Protein AF-A0A2M9R7J4-F1 (afdb_monomer_lite)

Radius of gyration: 15.93 Å; chains: 1; bounding box: 37×34×44 Å

Sequence (152 aa):
MEIYGRNLGGIVVIKKINEDIHRVVFATDFGNKLLDFEISSDSFKVNFFVDGMDNKRFLKALEDDFRMLLQPVYAIDKTFVGKNEIIYGSEQNSGNIYLFENKEDKFLYKMIFARKSKEKITFEFQNKKDTFAEHIGIIHHNMPFTIQLIKI

Secondary structure (DSSP, 8-state):
-EETTEE---EEEEEE-SSS-EEEEEE-TTS-EEEEEEE-SS-EEEEEE-TT---HHHHHHHHHHHHHHT-S-----EEEE-SSEEEEEEEETTEEEEEEEETTT--EEEEEEEETTEEEEEEEEE-SSSSS-SEEEEEETTSSEEEEEE--

Organism: NCBI:txid2008672

pLDDT: mean 88.62, std 8.87, range [58.22, 97.88]

Foldseek 3Di:
DAAPNDDQDFDWDWADPDPFKIWIWTDHPVRHTAWIWIAGLPDIGTPDHDPPPDDPVVSVVVRVVVSVVVVPDADFPDWDDDDQWIWTWGQDPQAIKIFIAGPPPRDGAKIFGDDPNHTAWIWGFDDDDDPHGQWIWIDGPPHRDIDIHGDD

Structure (mmCIF, N/CA/C/O backbone):
data_AF-A0A2M9R7J4-F1
#
_entry.id   AF-A0A2M9R7J4-F1
#
loop_
_atom_site.group_PDB
_atom_site.id
_atom_site.type_symbol
_atom_site.label_atom_id
_atom_site.label_alt_id
_atom_site.label_comp_id
_atom_site.label_asym_id
_atom_site.label_entity_id
_atom_site.label_seq_id
_atom_site.pdbx_PDB_ins_code
_atom_site.Cartn_x
_atom_site.Cartn_y
_atom_site.Cartn_z
_atom_site.occupancy
_atom_site.B_iso_or_equiv
_atom_site.auth_seq_id
_atom_site.auth_comp_id
_atom_site.auth_asym_id
_atom_site.auth_atom_id
_atom_site.pdbx_PDB_model_num
ATOM 1 N N . MET A 1 1 ? -1.422 3.607 -13.933 1.00 70.88 1 MET A N 1
ATOM 2 C CA . MET A 1 1 ? -0.395 4.332 -13.152 1.00 70.88 1 MET A CA 1
ATOM 3 C C . MET A 1 1 ? -0.008 5.579 -13.924 1.00 70.88 1 MET A C 1
ATOM 5 O O . MET A 1 1 ? 0.221 5.468 -15.120 1.00 70.88 1 MET A O 1
ATOM 9 N N . GLU A 1 2 ? 0.050 6.741 -13.285 1.00 68.62 2 GLU A N 1
ATOM 10 C CA . GLU A 1 2 ? 0.484 7.981 -13.940 1.00 68.62 2 GLU A CA 1
ATOM 11 C C . GLU A 1 2 ? 1.810 8.438 -13.331 1.00 68.62 2 GLU A C 1
ATOM 13 O O . GLU A 1 2 ? 1.893 8.646 -12.121 1.00 68.62 2 GLU A O 1
ATOM 18 N N . ILE A 1 3 ? 2.853 8.571 -14.155 1.00 65.25 3 ILE A N 1
ATOM 19 C CA . ILE A 1 3 ? 4.194 8.994 -13.730 1.00 65.25 3 ILE A CA 1
ATOM 20 C C . ILE A 1 3 ? 4.642 10.172 -14.596 1.00 65.25 3 ILE A C 1
ATOM 22 O O . ILE A 1 3 ? 4.770 10.025 -15.812 1.00 65.25 3 ILE A O 1
ATOM 26 N N . TYR A 1 4 ? 4.908 11.334 -13.989 1.00 67.12 4 TYR A N 1
ATOM 27 C CA . TYR A 1 4 ? 5.391 12.531 -14.700 1.00 67.12 4 TYR A CA 1
ATOM 28 C C . TYR A 1 4 ? 4.536 12.898 -15.935 1.00 67.12 4 TYR A C 1
ATOM 30 O O . TYR A 1 4 ? 5.071 13.257 -16.984 1.00 67.12 4 TYR A O 1
ATOM 38 N N . GLY A 1 5 ? 3.207 12.765 -15.828 1.00 63.66 5 GLY A N 1
ATOM 39 C CA . GLY A 1 5 ? 2.257 13.048 -16.912 1.00 63.66 5 GLY A CA 1
ATOM 40 C C . GLY A 1 5 ? 2.166 11.967 -17.997 1.00 63.66 5 GLY A C 1
ATOM 41 O O . GLY A 1 5 ? 1.533 12.183 -19.029 1.00 63.66 5 GLY A O 1
ATOM 42 N N . ARG A 1 6 ? 2.804 10.803 -17.802 1.00 68.75 6 ARG A N 1
ATOM 43 C CA . ARG A 1 6 ? 2.668 9.631 -18.677 1.00 68.75 6 ARG A CA 1
ATOM 44 C C . ARG A 1 6 ? 1.783 8.587 -18.013 1.00 68.75 6 ARG A C 1
ATOM 46 O O . ARG A 1 6 ? 2.100 8.104 -16.927 1.00 68.75 6 ARG A O 1
ATOM 53 N N . ASN A 1 7 ? 0.720 8.193 -18.706 1.00 71.62 7 ASN A N 1
ATOM 54 C CA . ASN A 1 7 ? -0.116 7.075 -18.294 1.00 71.62 7 ASN A CA 1
ATOM 55 C C . ASN A 1 7 ? 0.511 5.752 -18.736 1.00 71.62 7 ASN A C 1
ATOM 57 O O . ASN A 1 7 ? 0.636 5.470 -19.926 1.00 71.62 7 ASN A O 1
ATOM 61 N N . LEU A 1 8 ? 0.888 4.940 -17.757 1.00 71.75 8 LEU A N 1
ATOM 62 C CA . LEU A 1 8 ? 1.277 3.549 -17.919 1.00 71.75 8 LEU A CA 1
ATOM 63 C C . LEU A 1 8 ? 0.112 2.678 -17.445 1.00 71.75 8 LEU A C 1
ATOM 65 O O . LEU A 1 8 ? -0.156 2.556 -16.243 1.00 71.75 8 LEU A O 1
ATOM 69 N N . GLY A 1 9 ? -0.624 2.136 -18.412 1.00 75.88 9 GLY A N 1
ATOM 70 C CA . GLY A 1 9 ? -1.618 1.087 -18.197 1.00 75.88 9 GLY A CA 1
ATOM 71 C C . GLY A 1 9 ? -0.954 -0.288 -18.179 1.00 75.88 9 GLY A C 1
ATOM 72 O O . GLY A 1 9 ? 0.104 -0.477 -18.786 1.00 75.88 9 GLY A O 1
ATOM 73 N N . GLY A 1 10 ? -1.544 -1.224 -17.446 1.00 85.06 10 GLY A N 1
ATOM 74 C CA . GLY A 1 10 ? -1.004 -2.564 -17.314 1.00 85.06 10 GLY A CA 1
ATOM 75 C C . GLY A 1 10 ? -1.648 -3.356 -16.187 1.00 85.06 10 GLY A C 1
ATOM 76 O O . GLY A 1 10 ? -2.555 -2.888 -15.496 1.00 85.06 10 GLY A O 1
ATOM 77 N N . ILE A 1 11 ? -1.102 -4.545 -15.972 1.00 87.62 11 ILE A N 1
ATOM 78 C CA . ILE A 1 11 ? -1.518 -5.487 -14.942 1.00 87.62 11 ILE A CA 1
ATOM 79 C C . ILE A 1 11 ? -0.507 -5.443 -13.797 1.00 87.62 11 ILE A C 1
ATOM 81 O O . ILE A 1 11 ? 0.708 -5.428 -14.018 1.00 87.62 11 ILE A O 1
ATOM 85 N N . VAL A 1 12 ? -1.016 -5.462 -12.566 1.00 89.94 12 VAL A N 1
ATOM 86 C CA . VAL A 1 12 ? -0.215 -5.643 -11.352 1.00 89.94 12 VAL A CA 1
ATOM 87 C C . VAL A 1 12 ? -0.556 -6.988 -10.737 1.00 89.94 12 VAL A C 1
ATOM 89 O O . VAL A 1 12 ? -1.719 -7.280 -10.476 1.00 89.94 12 VAL A O 1
ATOM 92 N N . VAL A 1 13 ? 0.464 -7.800 -10.484 1.00 90.19 13 VAL A N 1
ATOM 93 C CA . VAL A 1 13 ? 0.330 -9.087 -9.804 1.00 90.19 13 VAL A CA 1
ATOM 94 C C . VAL A 1 13 ? 1.090 -9.019 -8.493 1.00 90.19 13 VAL A C 1
ATOM 96 O O . VAL A 1 13 ? 2.303 -8.820 -8.487 1.00 90.19 13 VAL A O 1
ATOM 99 N N . ILE A 1 14 ? 0.379 -9.210 -7.384 1.00 90.81 14 ILE A N 1
ATOM 100 C CA . ILE A 1 14 ? 0.960 -9.293 -6.043 1.00 90.81 14 ILE A CA 1
ATOM 101 C C . ILE A 1 14 ? 0.836 -10.740 -5.578 1.00 90.81 14 ILE A C 1
ATOM 103 O O . ILE A 1 14 ? -0.265 -11.281 -5.486 1.00 90.81 14 ILE A O 1
ATOM 107 N N . LYS A 1 15 ? 1.969 -11.381 -5.295 1.00 92.19 15 LYS A N 1
ATOM 108 C CA . LYS A 1 15 ? 2.033 -12.762 -4.816 1.00 92.19 15 LYS A CA 1
ATOM 109 C C . LYS A 1 15 ? 2.724 -12.814 -3.460 1.00 92.19 15 LYS A C 1
ATOM 111 O O . LYS A 1 15 ? 3.880 -12.418 -3.347 1.00 92.19 15 LYS A O 1
ATOM 116 N N . LYS A 1 16 ? 2.054 -13.381 -2.457 1.00 92.06 16 LYS A N 1
ATOM 117 C CA . LYS A 1 16 ? 2.679 -13.756 -1.184 1.00 92.06 16 LYS A CA 1
ATOM 118 C C . LYS A 1 16 ? 3.616 -14.949 -1.419 1.00 92.06 16 LYS A C 1
ATOM 120 O O . LYS A 1 16 ? 3.162 -16.008 -1.853 1.00 92.06 16 LYS A O 1
ATOM 125 N N . ILE A 1 17 ? 4.921 -14.756 -1.223 1.00 93.81 17 ILE A N 1
ATOM 126 C CA . ILE A 1 17 ? 5.945 -15.804 -1.385 1.00 93.81 17 ILE A CA 1
ATOM 127 C C . ILE A 1 17 ? 6.055 -16.621 -0.099 1.00 93.81 17 ILE A C 1
ATOM 129 O O . ILE A 1 17 ? 6.091 -17.848 -0.151 1.00 93.81 17 ILE A O 1
ATOM 133 N N . ASN A 1 18 ? 6.068 -15.937 1.044 1.00 90.31 18 ASN A N 1
ATOM 134 C CA . ASN A 1 18 ? 5.969 -16.512 2.384 1.00 90.31 18 ASN A CA 1
ATOM 135 C C . ASN A 1 18 ? 5.292 -15.492 3.322 1.00 90.31 18 ASN A C 1
ATOM 137 O O . ASN A 1 18 ? 4.654 -14.560 2.841 1.00 90.31 18 ASN A O 1
ATOM 141 N N . GLU A 1 19 ? 5.364 -15.676 4.641 1.00 85.19 19 GLU A N 1
ATOM 142 C CA . GLU A 1 19 ? 4.692 -14.788 5.601 1.00 85.19 19 GLU A CA 1
ATOM 143 C C . GLU A 1 19 ? 5.129 -13.323 5.510 1.00 85.19 19 GLU A C 1
ATOM 145 O O . GLU A 1 19 ? 4.264 -12.450 5.583 1.00 85.19 19 GLU A O 1
ATOM 150 N N . ASP A 1 20 ? 6.409 -13.077 5.227 1.00 87.44 20 ASP A N 1
ATOM 151 C CA . ASP A 1 20 ? 7.018 -11.745 5.279 1.00 87.44 20 ASP A CA 1
ATOM 152 C C . ASP A 1 20 ? 7.354 -11.169 3.899 1.00 87.44 20 ASP A C 1
ATOM 154 O O . ASP A 1 20 ? 7.504 -9.957 3.755 1.00 87.44 20 ASP A O 1
ATOM 158 N N . ILE A 1 21 ? 7.477 -12.016 2.874 1.00 93.19 21 ILE A N 1
ATOM 159 C CA . ILE A 1 21 ? 7.933 -11.632 1.537 1.00 93.19 21 ILE A CA 1
ATOM 160 C C . ILE A 1 21 ? 6.777 -11.675 0.545 1.00 93.19 21 ILE A C 1
ATOM 162 O O . ILE A 1 21 ? 6.152 -12.715 0.307 1.00 93.19 21 ILE A O 1
ATOM 166 N N . HIS A 1 22 ? 6.576 -10.549 -0.128 1.00 95.00 22 HIS A N 1
ATOM 167 C CA . HIS A 1 22 ? 5.674 -10.408 -1.259 1.00 95.00 22 HIS A CA 1
ATOM 168 C C . HIS A 1 22 ? 6.472 -10.106 -2.523 1.00 95.00 22 HIS A C 1
ATOM 170 O O . HIS A 1 22 ? 7.446 -9.359 -2.489 1.00 95.00 22 HIS A O 1
ATOM 176 N N . ARG A 1 23 ? 6.044 -10.658 -3.657 1.00 96.06 23 ARG A N 1
ATOM 177 C CA . ARG A 1 23 ? 6.551 -10.302 -4.981 1.00 96.06 23 ARG A CA 1
ATOM 178 C C . ARG A 1 23 ? 5.494 -9.508 -5.726 1.00 96.06 23 ARG A C 1
ATOM 180 O O . ARG A 1 23 ? 4.360 -9.969 -5.854 1.00 96.06 23 ARG A O 1
ATOM 187 N N . VAL A 1 24 ? 5.883 -8.349 -6.235 1.00 94.44 24 VAL A N 1
ATOM 188 C CA . VAL A 1 24 ? 5.031 -7.456 -7.015 1.00 94.44 24 VAL A CA 1
ATOM 189 C C . VAL A 1 24 ? 5.592 -7.369 -8.425 1.00 94.44 24 VAL A C 1
ATOM 191 O O . VAL A 1 24 ? 6.769 -7.066 -8.622 1.00 94.44 24 VAL A O 1
ATOM 194 N N . VAL A 1 25 ? 4.743 -7.647 -9.409 1.00 93.44 25 VAL A N 1
ATOM 195 C CA . VAL A 1 25 ? 5.091 -7.581 -10.828 1.00 93.44 25 VAL A CA 1
ATOM 196 C C . VAL A 1 25 ? 4.135 -6.632 -11.530 1.00 93.44 25 VAL A C 1
ATOM 198 O O . VAL A 1 25 ? 2.929 -6.857 -11.531 1.00 93.44 25 VAL A O 1
ATOM 201 N N . PHE A 1 26 ? 4.689 -5.601 -12.158 1.00 90.38 26 PHE A N 1
ATOM 202 C CA . PHE A 1 26 ? 3.993 -4.740 -13.104 1.00 90.38 26 PHE A CA 1
ATOM 203 C C . PHE A 1 26 ? 4.316 -5.216 -14.517 1.00 90.38 26 PHE A C 1
ATOM 205 O O . PHE A 1 26 ? 5.489 -5.328 -14.889 1.00 90.38 26 PHE A O 1
ATOM 212 N N . ALA A 1 27 ? 3.286 -5.465 -15.313 1.00 90.38 27 ALA A N 1
ATOM 213 C CA . ALA A 1 27 ? 3.408 -5.849 -16.710 1.00 90.38 27 ALA A CA 1
ATOM 214 C C . ALA A 1 27 ? 2.482 -5.000 -17.582 1.00 90.38 27 ALA A C 1
ATOM 216 O O . ALA A 1 27 ? 1.467 -4.496 -17.111 1.00 90.38 27 ALA A O 1
ATOM 217 N N . THR A 1 28 ? 2.820 -4.841 -18.859 1.00 88.81 28 THR A N 1
ATOM 218 C CA . THR A 1 28 ? 1.878 -4.293 -19.842 1.00 88.81 28 THR A CA 1
ATOM 219 C C . THR A 1 28 ? 0.728 -5.273 -20.078 1.00 88.81 28 THR A C 1
ATOM 221 O O . THR A 1 28 ? 0.846 -6.462 -19.778 1.00 88.81 28 THR A O 1
ATOM 224 N N . ASP A 1 29 ? -0.349 -4.809 -20.711 1.00 85.25 29 ASP A N 1
ATOM 225 C CA . ASP A 1 29 ? -1.480 -5.669 -21.103 1.00 85.25 29 ASP A CA 1
ATOM 226 C C . ASP A 1 29 ? -1.070 -6.798 -22.072 1.00 85.25 29 ASP A C 1
ATOM 228 O O . ASP A 1 29 ? -1.752 -7.812 -22.190 1.00 85.25 29 ASP A O 1
ATOM 232 N N . PHE A 1 30 ? 0.087 -6.658 -22.731 1.00 85.12 30 PHE A N 1
ATOM 233 C CA . PHE A 1 30 ? 0.680 -7.669 -23.612 1.00 85.12 30 PHE A CA 1
ATOM 234 C C . PHE A 1 30 ? 1.621 -8.648 -22.885 1.00 85.12 30 PHE A C 1
ATOM 236 O O . PHE A 1 30 ? 2.273 -9.467 -23.529 1.00 85.12 30 PHE A O 1
ATOM 243 N N 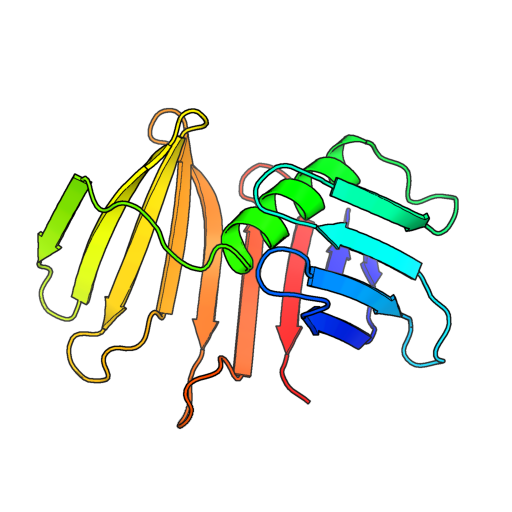. GLY A 1 31 ? 1.727 -8.566 -21.556 1.00 82.25 31 GLY A N 1
ATOM 244 C CA . GLY A 1 31 ? 2.505 -9.496 -20.732 1.00 82.25 31 GLY A CA 1
ATOM 245 C C . GLY A 1 31 ? 3.999 -9.182 -20.616 1.00 82.25 31 GLY A C 1
ATOM 246 O O . GLY A 1 31 ? 4.728 -9.924 -19.954 1.00 82.25 31 GLY A O 1
ATOM 247 N N . ASN A 1 32 ? 4.478 -8.079 -21.199 1.00 88.19 32 ASN A N 1
ATOM 248 C CA . ASN A 1 32 ? 5.866 -7.653 -21.018 1.00 88.19 32 ASN A CA 1
ATOM 249 C C . ASN A 1 32 ? 6.052 -7.082 -19.612 1.00 88.19 32 ASN A C 1
ATOM 251 O O . ASN A 1 32 ? 5.350 -6.149 -19.222 1.00 88.19 32 ASN A O 1
ATOM 255 N N . LYS A 1 33 ? 7.024 -7.607 -18.858 1.00 89.75 33 LYS A N 1
ATOM 256 C CA . LYS A 1 33 ? 7.360 -7.070 -17.535 1.00 89.75 33 LYS A CA 1
ATOM 257 C C . LYS A 1 33 ? 7.928 -5.657 -17.671 1.00 89.75 33 LYS A C 1
ATOM 259 O O . LYS A 1 33 ? 8.803 -5.417 -18.496 1.00 89.75 33 LYS A O 1
ATOM 264 N N . LEU A 1 34 ? 7.446 -4.750 -16.829 1.00 88.38 34 LEU A N 1
ATOM 265 C CA . LEU A 1 34 ? 7.962 -3.389 -16.674 1.00 88.38 34 LEU A CA 1
ATOM 266 C C . LEU A 1 34 ? 8.786 -3.270 -15.391 1.00 88.38 34 LEU A C 1
ATOM 268 O O . LEU A 1 34 ? 9.853 -2.660 -15.384 1.00 88.38 34 LEU A O 1
ATOM 272 N N . LEU A 1 35 ? 8.303 -3.889 -14.314 1.00 90.00 35 LEU A N 1
ATOM 273 C CA . LEU A 1 35 ? 8.943 -3.887 -13.006 1.00 90.00 35 LEU A CA 1
ATOM 274 C C . LEU A 1 35 ? 8.604 -5.183 -12.264 1.00 90.00 35 LEU A C 1
ATOM 276 O O . LEU A 1 35 ? 7.490 -5.691 -12.351 1.00 90.00 35 LEU A O 1
ATOM 280 N N . ASP A 1 36 ? 9.572 -5.711 -11.531 1.00 93.75 36 ASP A N 1
ATOM 281 C CA . ASP A 1 36 ? 9.470 -6.937 -10.746 1.00 93.75 36 ASP A CA 1
ATOM 282 C C . ASP A 1 36 ? 10.320 -6.746 -9.493 1.00 93.75 36 ASP A C 1
ATOM 284 O O . ASP A 1 36 ? 11.535 -6.553 -9.600 1.00 93.75 36 ASP A O 1
ATOM 288 N N . PHE A 1 37 ? 9.704 -6.772 -8.316 1.00 95.00 37 PHE A N 1
ATOM 289 C CA . PHE A 1 37 ? 10.426 -6.666 -7.055 1.00 95.00 37 PHE A CA 1
ATOM 290 C C . PHE A 1 37 ? 9.852 -7.581 -5.981 1.00 95.00 37 PHE A C 1
ATOM 292 O O . PHE A 1 37 ? 8.679 -7.950 -5.996 1.00 95.00 37 PHE A O 1
ATOM 299 N N . GLU A 1 38 ? 10.708 -7.923 -5.032 1.00 96.69 38 GLU A N 1
ATOM 300 C CA . GLU A 1 38 ? 10.367 -8.569 -3.774 1.00 96.69 38 GLU A CA 1
ATOM 301 C C . GLU A 1 38 ? 10.470 -7.545 -2.645 1.00 96.69 38 GLU A C 1
ATOM 303 O O . GLU A 1 38 ? 11.394 -6.727 -2.619 1.00 96.69 38 GLU A O 1
ATOM 308 N N . ILE A 1 39 ? 9.510 -7.580 -1.727 1.00 95.31 39 ILE A N 1
ATOM 309 C CA . ILE A 1 39 ? 9.432 -6.662 -0.597 1.00 95.31 39 ILE A CA 1
ATOM 310 C C . ILE A 1 39 ? 9.035 -7.398 0.679 1.00 95.31 39 ILE A C 1
ATOM 312 O O . ILE A 1 39 ? 8.149 -8.256 0.667 1.00 95.31 39 ILE A O 1
ATOM 316 N N . SER A 1 40 ? 9.697 -7.030 1.771 1.00 92.00 40 SER A N 1
ATOM 317 C CA . SER A 1 40 ? 9.348 -7.402 3.140 1.00 92.00 40 SER A CA 1
ATOM 318 C C . SER A 1 40 ? 9.308 -6.162 4.037 1.00 92.00 40 SER A C 1
ATOM 320 O O . SER A 1 40 ? 9.480 -5.021 3.585 1.00 92.00 40 SER A O 1
ATOM 322 N N . SER A 1 41 ? 9.095 -6.385 5.332 1.00 85.06 41 SER A N 1
ATOM 323 C CA . SER A 1 41 ? 9.184 -5.348 6.365 1.00 85.06 41 SER A CA 1
ATOM 324 C C . SER A 1 41 ? 10.538 -4.622 6.366 1.00 85.06 41 SER A C 1
ATOM 326 O O . SER A 1 41 ? 10.587 -3.426 6.648 1.00 85.06 41 SER A O 1
ATOM 328 N N . ASP A 1 42 ? 11.619 -5.308 5.996 1.00 87.44 42 ASP A N 1
ATOM 329 C CA . ASP A 1 42 ? 13.004 -4.841 6.114 1.00 87.44 42 ASP A CA 1
ATOM 330 C C . ASP A 1 42 ? 13.813 -4.870 4.805 1.00 87.44 42 ASP A C 1
ATOM 332 O O . ASP A 1 42 ? 14.870 -4.242 4.727 1.00 87.44 42 ASP A O 1
ATOM 336 N N . SER A 1 43 ? 13.327 -5.541 3.758 1.00 93.12 43 SER A N 1
ATOM 337 C CA . SER A 1 43 ? 14.057 -5.712 2.501 1.00 93.12 43 SER A CA 1
ATOM 338 C C . SER A 1 43 ? 13.260 -5.244 1.286 1.00 93.12 43 SER A C 1
ATOM 340 O O . SER A 1 43 ? 12.027 -5.248 1.268 1.00 93.12 43 SER A O 1
ATOM 342 N N . PHE A 1 44 ? 13.989 -4.802 0.263 1.00 94.69 44 PHE A N 1
ATOM 343 C CA . PHE A 1 44 ? 13.450 -4.443 -1.041 1.00 94.69 44 PHE A CA 1
ATOM 344 C C . PHE A 1 44 ? 14.456 -4.835 -2.115 1.00 94.69 44 PHE A C 1
ATOM 346 O O . PHE A 1 44 ? 15.571 -4.309 -2.164 1.00 94.69 44 PHE A O 1
ATOM 353 N N . LYS A 1 45 ? 14.075 -5.789 -2.961 1.00 95.00 45 LYS A N 1
ATOM 354 C CA . LYS A 1 45 ? 14.936 -6.360 -3.993 1.00 95.00 45 LYS A CA 1
ATOM 355 C C . LYS A 1 45 ? 14.263 -6.221 -5.346 1.00 95.00 45 LYS A C 1
ATOM 357 O O . LYS A 1 45 ? 13.241 -6.844 -5.607 1.00 95.00 45 LYS A O 1
ATOM 362 N N . VAL A 1 46 ? 14.877 -5.451 -6.235 1.00 94.19 46 VAL A N 1
ATOM 363 C CA . VAL A 1 46 ? 14.425 -5.319 -7.622 1.00 94.19 46 VAL A CA 1
ATOM 364 C C . VAL A 1 46 ? 14.992 -6.481 -8.440 1.00 94.19 46 VAL A C 1
ATOM 366 O O . VAL A 1 46 ? 16.204 -6.616 -8.583 1.00 94.19 46 VAL A O 1
ATOM 369 N N . ASN A 1 47 ? 14.111 -7.334 -8.960 1.00 94.38 47 ASN A N 1
ATOM 370 C CA . ASN A 1 47 ? 14.455 -8.472 -9.816 1.00 94.38 47 ASN A CA 1
ATOM 371 C C . ASN A 1 47 ? 14.547 -8.071 -11.294 1.00 94.38 47 ASN A C 1
ATOM 373 O O . ASN A 1 47 ? 15.326 -8.649 -12.050 1.00 94.38 47 ASN A O 1
ATOM 377 N N . PHE A 1 48 ? 13.713 -7.125 -11.726 1.00 91.94 48 PHE A N 1
ATOM 378 C CA . PHE A 1 48 ? 13.714 -6.595 -13.085 1.00 91.94 48 PHE A CA 1
ATOM 379 C C . PHE A 1 48 ? 13.151 -5.183 -13.086 1.00 91.94 48 PHE A C 1
ATOM 381 O O . PHE A 1 48 ? 12.173 -4.902 -12.394 1.00 91.94 48 PHE A O 1
ATOM 388 N N . PHE A 1 49 ? 13.726 -4.323 -13.916 1.00 88.50 49 PHE A N 1
ATOM 389 C CA . PHE A 1 49 ? 13.206 -2.994 -14.149 1.00 88.50 49 PHE A CA 1
ATOM 390 C C . PHE A 1 49 ? 13.553 -2.538 -15.560 1.00 88.50 49 PHE A C 1
ATOM 392 O O . PHE A 1 49 ? 14.698 -2.672 -15.984 1.00 88.50 49 PHE A O 1
ATOM 399 N N . VAL A 1 50 ? 12.555 -2.064 -16.303 1.00 84.12 50 VAL A N 1
ATOM 400 C CA . VAL A 1 50 ? 12.755 -1.626 -17.685 1.00 84.12 50 VAL A CA 1
ATOM 401 C C . VAL A 1 50 ? 13.597 -0.347 -17.730 1.00 84.12 50 VAL A C 1
ATOM 403 O O . VAL A 1 50 ? 13.328 0.626 -17.018 1.00 84.12 50 VAL A O 1
ATOM 406 N N . ASP A 1 51 ? 14.618 -0.349 -18.587 1.00 67.56 51 ASP A N 1
ATOM 407 C CA . ASP A 1 51 ? 15.505 0.797 -18.779 1.00 67.56 51 ASP A CA 1
ATOM 408 C C . ASP A 1 51 ? 14.724 2.054 -19.197 1.00 67.56 51 ASP A C 1
ATOM 410 O O . ASP A 1 51 ? 13.765 2.006 -19.970 1.00 67.56 51 ASP A O 1
ATOM 414 N N . GLY A 1 52 ? 15.145 3.210 -18.675 1.00 65.44 52 GLY A N 1
ATOM 415 C CA . GLY A 1 52 ? 14.521 4.511 -18.955 1.00 65.44 52 GLY A CA 1
ATOM 416 C C . GLY A 1 52 ? 13.477 4.977 -17.934 1.00 65.44 52 GLY A C 1
ATOM 417 O O . GLY A 1 52 ? 12.994 6.104 -18.046 1.00 65.44 52 GLY A O 1
ATOM 418 N N . MET A 1 53 ? 13.170 4.166 -16.914 1.00 62.88 53 MET A N 1
ATOM 419 C CA . MET A 1 53 ? 12.379 4.578 -15.742 1.00 62.88 53 MET A CA 1
ATOM 420 C C . MET A 1 53 ? 13.223 4.757 -14.464 1.00 62.88 53 MET A C 1
ATOM 422 O O . MET A 1 53 ? 12.659 5.043 -13.407 1.00 62.88 53 MET A O 1
ATOM 426 N N . ASP A 1 54 ? 14.558 4.602 -14.533 1.00 58.22 54 ASP A N 1
ATOM 427 C CA . ASP A 1 54 ? 15.447 4.507 -13.354 1.00 58.22 54 ASP A CA 1
ATOM 428 C C . ASP A 1 54 ? 15.690 5.847 -12.687 1.00 58.22 54 ASP A C 1
ATOM 430 O O . ASP A 1 54 ? 16.720 6.509 -12.810 1.00 58.22 54 ASP A O 1
ATOM 434 N N . ASN A 1 55 ? 14.669 6.251 -11.947 1.00 74.44 55 ASN A N 1
ATOM 435 C CA . ASN A 1 55 ? 14.785 7.247 -10.924 1.00 74.44 55 ASN A CA 1
ATOM 436 C C . ASN A 1 55 ? 14.791 6.521 -9.581 1.00 74.44 55 ASN A C 1
ATOM 438 O O . ASN A 1 55 ? 13.762 6.019 -9.135 1.00 74.44 55 ASN A O 1
ATOM 442 N N . LYS A 1 56 ? 15.929 6.536 -8.883 1.00 84.25 56 LYS A N 1
ATOM 443 C CA . LYS A 1 56 ? 16.045 6.053 -7.495 1.00 84.25 56 LYS A CA 1
ATOM 444 C C . LYS A 1 56 ? 14.906 6.553 -6.594 1.00 84.25 56 LYS A C 1
ATOM 446 O O . LYS A 1 56 ? 14.495 5.849 -5.680 1.00 84.25 56 LYS A O 1
ATOM 451 N N . ARG A 1 57 ? 14.371 7.755 -6.857 1.00 83.94 57 ARG A N 1
ATOM 452 C CA . ARG A 1 57 ? 13.217 8.312 -6.128 1.00 83.94 57 ARG A CA 1
ATOM 453 C C . ARG A 1 57 ? 11.918 7.558 -6.401 1.00 83.94 57 ARG A C 1
ATOM 455 O O . ARG A 1 57 ? 11.120 7.415 -5.489 1.00 83.94 57 ARG A O 1
ATOM 462 N N . PHE A 1 58 ? 11.714 7.091 -7.628 1.00 84.06 58 PHE A N 1
ATOM 463 C CA . PHE A 1 58 ? 10.547 6.307 -8.020 1.00 84.06 58 PHE A CA 1
ATOM 464 C C . PHE A 1 58 ? 10.576 4.912 -7.396 1.00 84.06 58 PHE A C 1
ATOM 466 O O . PHE A 1 58 ? 9.606 4.512 -6.763 1.00 84.06 58 PHE A O 1
ATOM 473 N N . LEU A 1 59 ? 11.713 4.213 -7.488 1.00 88.94 59 LEU A N 1
ATOM 474 C CA . LEU A 1 59 ? 11.881 2.923 -6.811 1.00 88.94 59 LEU A CA 1
ATOM 475 C C . LEU A 1 59 ? 11.702 3.063 -5.297 1.00 88.94 59 LEU A C 1
ATOM 477 O O . LEU A 1 59 ? 11.054 2.223 -4.685 1.00 88.94 59 LEU A O 1
ATOM 481 N N . LYS A 1 60 ? 12.199 4.159 -4.708 1.00 90.06 60 LYS A N 1
ATOM 482 C CA . LYS A 1 60 ? 11.984 4.446 -3.288 1.00 90.06 60 LYS A CA 1
ATOM 483 C C . LYS A 1 60 ? 10.517 4.733 -2.949 1.00 90.06 60 LYS A C 1
ATOM 485 O O . LYS A 1 60 ? 10.048 4.282 -1.913 1.00 90.06 60 LYS A O 1
ATOM 490 N N . ALA A 1 61 ? 9.795 5.452 -3.809 1.00 90.00 61 ALA A N 1
ATOM 491 C CA . ALA A 1 61 ? 8.362 5.680 -3.632 1.00 90.00 61 ALA A CA 1
ATOM 492 C C . ALA A 1 61 ? 7.598 4.350 -3.632 1.00 90.00 61 ALA A 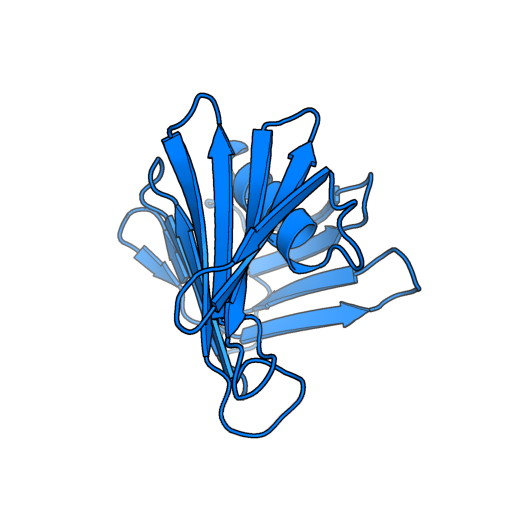C 1
ATOM 494 O O . ALA A 1 61 ? 6.863 4.080 -2.696 1.00 90.00 61 ALA A O 1
ATOM 495 N N . LEU A 1 62 ? 7.871 3.475 -4.605 1.00 91.19 62 LEU A N 1
ATOM 496 C CA . LEU A 1 62 ? 7.260 2.146 -4.668 1.00 91.19 62 LEU A CA 1
ATOM 497 C C . LEU A 1 62 ? 7.606 1.267 -3.469 1.00 91.19 62 LEU A C 1
ATOM 499 O O . LEU A 1 62 ? 6.742 0.563 -2.956 1.00 91.19 62 LEU A O 1
ATOM 503 N N . GLU A 1 63 ? 8.861 1.301 -3.027 1.00 93.50 63 GLU A N 1
ATOM 504 C CA . GLU A 1 63 ? 9.281 0.621 -1.809 1.00 93.50 63 GLU A CA 1
ATOM 505 C C . GLU A 1 63 ? 8.455 1.101 -0.606 1.00 93.50 63 GLU A C 1
ATOM 507 O O . GLU A 1 63 ? 7.916 0.282 0.133 1.00 93.50 63 GLU A O 1
ATOM 512 N N . ASP A 1 64 ? 8.338 2.415 -0.407 1.00 92.06 64 ASP A N 1
ATOM 513 C CA . ASP A 1 64 ? 7.594 2.982 0.717 1.00 92.06 64 ASP A CA 1
ATOM 514 C C . ASP A 1 64 ? 6.091 2.658 0.604 1.00 92.06 64 ASP A C 1
ATOM 516 O O . ASP A 1 64 ? 5.494 2.179 1.572 1.00 92.06 64 ASP A O 1
ATOM 520 N N . ASP A 1 65 ? 5.502 2.830 -0.582 1.00 92.94 65 ASP A N 1
ATOM 521 C CA . ASP A 1 65 ? 4.094 2.555 -0.876 1.00 92.94 65 ASP A CA 1
ATOM 522 C C . ASP A 1 65 ? 3.716 1.111 -0.576 1.00 92.94 65 ASP A C 1
ATOM 524 O O . ASP A 1 65 ? 2.783 0.851 0.184 1.00 92.94 65 ASP A O 1
ATOM 528 N N . PHE A 1 66 ? 4.435 0.160 -1.176 1.00 94.06 66 PHE A N 1
ATOM 529 C CA . PHE A 1 66 ? 4.107 -1.254 -1.052 1.00 94.06 66 PHE A CA 1
ATOM 530 C C . PHE A 1 66 ? 4.512 -1.815 0.303 1.00 94.06 66 PHE A C 1
ATOM 532 O O . PHE A 1 66 ? 3.856 -2.743 0.768 1.00 94.06 66 PHE A O 1
ATOM 539 N N . ARG A 1 67 ? 5.520 -1.246 0.979 1.00 92.62 67 ARG A N 1
ATOM 540 C CA . ARG A 1 67 ? 5.807 -1.630 2.364 1.00 92.62 67 ARG A CA 1
ATOM 541 C C . ARG A 1 67 ? 4.656 -1.238 3.275 1.00 92.62 67 ARG A C 1
ATOM 543 O O . ARG A 1 67 ? 4.243 -2.061 4.077 1.00 92.62 67 ARG A O 1
ATOM 550 N N . MET A 1 68 ? 4.116 -0.027 3.128 1.00 92.69 68 MET A N 1
ATOM 551 C CA . MET A 1 68 ? 2.941 0.391 3.895 1.00 92.69 68 MET A CA 1
ATOM 552 C C . MET A 1 68 ? 1.705 -0.429 3.512 1.00 92.69 68 MET A C 1
ATOM 554 O O . MET A 1 68 ? 1.022 -0.966 4.374 1.00 92.69 68 MET A O 1
ATOM 558 N N . LEU A 1 69 ? 1.437 -0.596 2.219 1.00 92.00 69 LEU A N 1
ATOM 559 C CA . LEU A 1 69 ? 0.246 -1.305 1.756 1.00 92.00 69 LEU A CA 1
ATOM 560 C C . LEU A 1 69 ? 0.222 -2.788 2.163 1.00 92.00 69 LEU A C 1
ATOM 562 O O . LEU A 1 69 ? -0.849 -3.332 2.418 1.00 92.00 69 LEU A O 1
ATOM 566 N N . LEU A 1 70 ? 1.385 -3.444 2.192 1.00 89.94 70 LEU A N 1
ATOM 567 C CA . LEU A 1 70 ? 1.514 -4.876 2.485 1.00 89.94 70 LEU A CA 1
ATOM 568 C C . LEU A 1 70 ? 1.916 -5.159 3.938 1.00 89.94 70 LEU A C 1
ATOM 570 O O . LEU A 1 70 ? 2.126 -6.319 4.296 1.00 89.94 70 LEU A O 1
ATOM 574 N N . GLN A 1 71 ? 2.022 -4.127 4.780 1.00 87.62 71 GLN A N 1
ATOM 575 C CA . GLN A 1 71 ? 2.297 -4.307 6.198 1.00 87.62 71 GLN A CA 1
ATOM 576 C C . GLN A 1 71 ? 1.081 -4.957 6.879 1.00 87.62 71 GLN A C 1
ATOM 578 O O . GLN A 1 71 ? -0.012 -4.392 6.847 1.00 87.62 71 GLN A O 1
ATOM 583 N N . PRO A 1 72 ? 1.242 -6.126 7.528 1.00 81.25 72 PRO A N 1
ATOM 584 C CA . PRO A 1 72 ? 0.102 -6.873 8.053 1.00 81.25 72 PRO A CA 1
ATOM 585 C C . PRO A 1 72 ? -0.517 -6.223 9.293 1.00 81.25 72 PRO A C 1
ATOM 587 O O . PRO A 1 72 ? -1.720 -6.335 9.510 1.00 81.25 72 PRO A O 1
ATOM 590 N N . VAL A 1 73 ? 0.299 -5.571 10.129 1.00 85.94 73 VAL A N 1
ATOM 591 C CA . VAL A 1 73 ? -0.134 -4.990 11.405 1.00 85.94 73 VAL A CA 1
ATOM 592 C C . VAL A 1 73 ? 0.591 -3.674 11.662 1.00 85.94 73 VAL A C 1
ATOM 594 O O . VAL A 1 73 ? 1.808 -3.572 11.489 1.00 85.94 73 VAL A O 1
ATOM 597 N N . TYR A 1 74 ? -0.158 -2.685 12.143 1.00 90.81 74 TYR A N 1
ATOM 598 C CA . TYR A 1 74 ? 0.370 -1.446 12.703 1.00 90.81 74 TYR A CA 1
ATOM 599 C C . TYR A 1 74 ? 0.217 -1.450 14.223 1.00 90.81 74 TYR A C 1
ATOM 601 O O . TYR A 1 74 ? -0.845 -1.790 14.742 1.00 90.81 74 TYR A O 1
ATOM 609 N N . ALA A 1 75 ? 1.269 -1.057 14.941 1.00 92.81 75 ALA A N 1
ATOM 610 C CA . ALA A 1 75 ? 1.175 -0.800 16.374 1.00 92.81 75 ALA A CA 1
ATOM 611 C C . ALA A 1 75 ? 0.347 0.473 16.595 1.00 92.81 75 ALA A C 1
ATOM 613 O O . ALA A 1 75 ? 0.664 1.511 16.017 1.00 92.81 75 ALA A O 1
ATOM 614 N N . ILE A 1 76 ? -0.731 0.388 17.374 1.00 96.00 76 ILE A N 1
ATOM 615 C CA . ILE A 1 76 ? -1.644 1.514 17.584 1.00 96.00 76 ILE A CA 1
ATOM 616 C C . ILE A 1 76 ? -1.271 2.252 18.867 1.00 96.00 76 ILE A C 1
ATOM 618 O O . ILE A 1 76 ? -1.399 1.704 19.959 1.00 96.00 76 ILE A O 1
ATOM 622 N N . ASP A 1 77 ? -0.883 3.515 18.726 1.00 96.00 77 ASP A N 1
ATOM 623 C CA . ASP A 1 77 ? -0.519 4.395 19.841 1.00 96.00 77 ASP A CA 1
ATOM 624 C C . ASP A 1 77 ? -1.691 5.277 20.275 1.00 96.00 77 ASP A C 1
ATOM 626 O O . ASP A 1 77 ? -1.823 5.646 21.444 1.00 96.00 77 ASP A O 1
ATOM 630 N N . LYS A 1 78 ? -2.543 5.664 19.318 1.00 95.50 78 LYS A N 1
ATOM 631 C CA . LYS A 1 78 ? -3.648 6.610 19.527 1.00 95.50 78 LYS A CA 1
ATOM 632 C C . LYS A 1 78 ? -4.897 6.142 18.800 1.00 95.50 78 LYS A C 1
ATOM 634 O O . LYS A 1 78 ? -4.821 5.596 17.707 1.00 95.50 78 LYS A O 1
ATOM 639 N N . THR A 1 79 ? -6.061 6.393 19.388 1.00 97.50 79 THR A N 1
ATOM 640 C CA . THR A 1 79 ? -7.356 6.159 18.740 1.00 97.50 79 THR A CA 1
ATOM 641 C C . THR A 1 79 ? -8.219 7.404 18.874 1.00 97.50 79 THR A C 1
ATOM 643 O O . THR A 1 79 ? -8.345 7.961 19.964 1.00 97.50 79 THR A O 1
ATOM 646 N N . PHE A 1 80 ? -8.827 7.830 17.771 1.00 97.06 80 PHE A N 1
ATOM 647 C CA . PHE A 1 80 ? -9.769 8.942 17.726 1.00 97.06 80 PHE A CA 1
ATOM 648 C C . PHE A 1 80 ? -11.125 8.424 17.262 1.00 97.06 80 PHE A C 1
ATOM 650 O O . PHE A 1 80 ? -11.215 7.666 16.299 1.00 97.06 80 PHE A O 1
ATOM 657 N N . VAL A 1 81 ? -12.191 8.833 17.942 1.00 97.06 81 VAL A N 1
ATOM 658 C CA . VAL A 1 81 ? -13.550 8.386 17.630 1.00 97.06 81 VAL A CA 1
ATOM 659 C C . VAL A 1 81 ? -14.314 9.553 17.017 1.00 97.06 81 VAL A C 1
ATOM 661 O O . VAL A 1 81 ? -14.687 10.495 17.713 1.00 97.06 81 VAL A O 1
ATOM 664 N N . GLY A 1 82 ? -14.533 9.489 15.704 1.00 93.94 82 GLY A N 1
ATOM 665 C CA . GLY A 1 82 ? -15.367 10.435 14.967 1.00 93.94 82 GLY A CA 1
ATOM 666 C C . GLY A 1 82 ? -16.849 10.070 15.049 1.00 93.94 82 GLY A C 1
ATOM 667 O O . GLY A 1 82 ? -17.246 9.164 15.783 1.00 93.94 82 GLY A O 1
ATOM 668 N N . LYS A 1 83 ? -17.698 10.746 14.266 1.00 94.56 83 LYS A N 1
ATOM 669 C CA . LYS A 1 83 ? -19.133 10.415 14.190 1.00 94.56 83 LYS A CA 1
ATOM 670 C C . LYS A 1 83 ? -19.340 9.040 13.543 1.00 94.56 83 LYS A C 1
ATOM 672 O O . LYS A 1 83 ? -19.847 8.132 14.200 1.00 94.56 83 LYS A O 1
ATOM 677 N N . ASN A 1 84 ? -18.844 8.879 12.316 1.00 95.56 84 ASN A N 1
ATOM 678 C CA . ASN A 1 84 ? -19.035 7.681 11.488 1.00 95.56 84 ASN A CA 1
ATOM 679 C C . ASN A 1 84 ? -17.771 6.819 11.362 1.00 95.56 84 ASN A C 1
ATOM 681 O O . ASN A 1 84 ? -17.799 5.786 10.709 1.00 95.56 84 ASN A O 1
ATOM 685 N N . GLU A 1 85 ? -16.667 7.228 11.983 1.00 96.88 85 GLU A N 1
ATOM 686 C CA . GLU A 1 85 ? -15.363 6.603 11.776 1.00 96.88 85 GLU A CA 1
ATOM 687 C C . GLU A 1 85 ? -14.576 6.435 13.073 1.00 96.88 85 GLU A C 1
ATOM 689 O O . GLU A 1 85 ? -14.804 7.149 14.059 1.00 96.88 85 GLU A O 1
ATOM 694 N N . ILE A 1 86 ? -13.640 5.492 13.052 1.00 97.88 86 ILE A N 1
ATOM 695 C CA . ILE A 1 86 ? -12.580 5.344 14.045 1.00 97.88 86 ILE A CA 1
ATOM 696 C C . ILE A 1 86 ? -11.253 5.553 13.319 1.00 97.88 86 ILE A C 1
ATOM 698 O O . ILE A 1 86 ? -11.039 5.013 12.235 1.00 97.88 86 ILE A O 1
ATOM 702 N N . ILE A 1 87 ? -10.380 6.364 13.911 1.00 97.81 87 ILE A N 1
ATOM 703 C CA . ILE A 1 87 ? -9.061 6.665 13.364 1.00 97.81 87 ILE A CA 1
ATOM 704 C C . ILE A 1 87 ? -8.012 6.075 14.294 1.00 97.81 87 ILE A C 1
ATOM 706 O O . ILE A 1 87 ? -7.923 6.479 15.456 1.00 97.81 87 ILE A O 1
ATOM 710 N N . TYR A 1 88 ? -7.194 5.164 13.780 1.00 97.50 88 TYR A N 1
ATOM 711 C CA . TYR A 1 88 ? -6.076 4.576 14.508 1.00 97.50 88 TYR A CA 1
ATOM 712 C C . TYR A 1 88 ? -4.771 5.250 14.086 1.00 97.50 88 TYR A C 1
ATOM 714 O O . TYR A 1 88 ? -4.441 5.287 12.903 1.00 97.50 88 TYR A O 1
ATOM 722 N N . GLY A 1 89 ? -4.046 5.813 15.048 1.00 96.88 89 GLY A N 1
ATOM 723 C CA . GLY A 1 89 ? -2.747 6.445 14.853 1.00 96.88 89 GLY A CA 1
ATOM 724 C C . GLY A 1 89 ? -1.610 5.513 15.260 1.00 96.88 89 GLY A C 1
ATOM 725 O O . GLY A 1 89 ? -1.644 4.953 16.355 1.00 96.88 89 GLY A O 1
ATOM 726 N N . SER A 1 90 ? -0.611 5.398 14.390 1.00 96.00 90 SER A N 1
ATOM 727 C CA . SER A 1 90 ? 0.613 4.622 14.583 1.00 96.00 90 SER A CA 1
ATOM 728 C C . SER A 1 90 ? 1.834 5.510 14.341 1.00 96.00 90 SER A C 1
ATOM 730 O O . SER A 1 90 ? 2.009 6.055 13.247 1.00 96.00 90 SER A O 1
ATOM 732 N N . GLU A 1 91 ? 2.669 5.689 15.357 1.00 94.06 91 GLU A N 1
ATOM 733 C CA . GLU A 1 91 ? 3.926 6.424 15.285 1.00 94.06 91 GLU A CA 1
ATOM 734 C C . GLU A 1 91 ? 5.023 5.501 14.739 1.00 94.06 91 GLU A C 1
ATOM 736 O O . GLU A 1 91 ? 5.287 4.413 15.244 1.00 94.06 91 GLU A O 1
ATOM 741 N N . GLN A 1 92 ? 5.664 5.936 13.660 1.00 87.00 92 GLN A N 1
ATOM 742 C CA . GLN A 1 92 ? 6.751 5.228 12.993 1.00 87.00 92 GLN A CA 1
ATOM 743 C C . GLN A 1 92 ? 8.009 6.097 13.035 1.00 87.00 92 GLN A C 1
ATOM 745 O O . GLN A 1 92 ? 7.947 7.328 13.035 1.00 87.00 92 GLN A O 1
ATOM 750 N N . ASN A 1 93 ? 9.190 5.480 12.963 1.00 83.44 93 ASN A N 1
ATOM 751 C CA . ASN A 1 93 ? 10.457 6.229 12.918 1.00 83.44 93 ASN A CA 1
ATOM 752 C C . ASN A 1 93 ? 10.510 7.256 11.764 1.00 83.44 93 ASN A C 1
ATOM 754 O O . ASN A 1 93 ? 11.203 8.272 11.844 1.00 83.44 93 ASN A O 1
ATOM 758 N N . SER A 1 94 ? 9.788 6.997 10.670 1.00 85.75 94 SER A N 1
ATOM 759 C CA . SER A 1 94 ? 9.750 7.833 9.466 1.00 85.75 94 SER A CA 1
ATOM 760 C C . SER A 1 94 ? 8.647 8.906 9.469 1.00 85.75 94 SER A C 1
ATOM 762 O O . SER A 1 94 ? 8.739 9.867 8.692 1.00 85.75 94 SER A O 1
ATOM 764 N N . GLY A 1 95 ? 7.631 8.792 10.328 1.00 92.69 95 GLY A N 1
ATOM 765 C CA . GLY A 1 95 ? 6.429 9.629 10.331 1.00 92.69 95 GLY A CA 1
ATOM 766 C C . GLY A 1 95 ? 5.269 8.956 11.063 1.00 92.69 95 GLY A C 1
ATOM 767 O O . GLY A 1 95 ? 5.465 7.985 11.771 1.00 92.69 95 GLY A O 1
ATOM 768 N N . ASN A 1 96 ? 4.052 9.453 10.877 1.00 95.50 96 ASN A N 1
ATOM 769 C CA . ASN A 1 96 ? 2.859 8.890 11.505 1.00 95.50 96 ASN A CA 1
ATOM 770 C C . ASN A 1 96 ? 1.932 8.318 10.439 1.00 95.50 96 ASN A C 1
ATOM 772 O O . ASN A 1 96 ? 1.752 8.931 9.383 1.00 95.50 96 ASN A O 1
ATOM 776 N N . ILE A 1 97 ? 1.328 7.176 10.740 1.00 96.31 97 ILE A N 1
ATOM 777 C CA . ILE A 1 97 ? 0.313 6.526 9.918 1.00 96.31 97 ILE A CA 1
ATOM 778 C C . ILE A 1 97 ? -1.034 6.670 10.619 1.00 96.31 97 ILE A C 1
ATOM 780 O O . ILE A 1 97 ? -1.139 6.450 11.823 1.00 96.31 97 ILE A O 1
ATOM 784 N N . TYR A 1 98 ? -2.058 7.049 9.861 1.00 96.88 98 TYR A N 1
ATOM 785 C CA . TYR A 1 98 ? -3.434 7.151 10.332 1.00 96.88 98 TYR A CA 1
ATOM 786 C C . TYR A 1 98 ? -4.333 6.271 9.473 1.00 96.88 98 TYR A C 1
ATOM 788 O O . TYR A 1 98 ? -4.406 6.466 8.261 1.00 96.88 98 TYR A O 1
ATOM 796 N N . LEU A 1 99 ? -5.014 5.322 10.103 1.00 96.81 99 LEU A N 1
ATOM 797 C CA . LEU A 1 99 ? -5.922 4.358 9.482 1.00 96.81 99 LEU A CA 1
ATOM 798 C C . LEU A 1 99 ? -7.360 4.770 9.792 1.00 96.81 99 LEU A C 1
ATOM 800 O O . LEU A 1 99 ? -7.700 4.924 10.962 1.00 96.81 99 LEU A O 1
ATOM 804 N N . PHE A 1 100 ? -8.189 4.956 8.768 1.00 97.00 100 PHE A N 1
ATOM 805 C CA . PHE A 1 100 ? -9.570 5.417 8.895 1.00 97.00 100 PHE A CA 1
ATOM 806 C C . PHE A 1 100 ? -10.531 4.274 8.572 1.00 97.00 100 PHE A C 1
ATOM 808 O O . PHE A 1 100 ? -10.636 3.838 7.421 1.00 97.00 100 PHE A O 1
ATOM 815 N N . GLU A 1 101 ? -11.229 3.803 9.598 1.00 95.25 101 GLU A N 1
ATOM 816 C CA . GLU A 1 101 ? -12.210 2.725 9.524 1.00 95.25 101 GLU A CA 1
ATOM 817 C C . GLU A 1 101 ? -13.627 3.291 9.637 1.00 95.25 101 GLU A C 1
ATOM 819 O O . GLU A 1 101 ? -13.911 4.111 10.516 1.00 95.25 101 GLU A O 1
ATOM 824 N N . ASN A 1 102 ? -14.536 2.837 8.777 1.00 94.69 102 ASN A N 1
ATOM 825 C CA . ASN A 1 102 ? -15.954 3.147 8.899 1.00 94.69 102 ASN A CA 1
ATOM 826 C C . ASN A 1 102 ? -16.592 2.301 10.016 1.00 94.69 102 ASN A C 1
ATOM 828 O O . ASN A 1 102 ? -16.413 1.090 10.106 1.00 94.69 102 ASN A O 1
ATOM 832 N N . LYS A 1 103 ? -17.360 2.944 10.901 1.00 94.94 103 LYS A N 1
ATOM 833 C CA . LYS A 1 103 ? -17.998 2.269 12.038 1.00 94.94 103 LYS A CA 1
ATOM 834 C C . LYS A 1 103 ? -19.082 1.273 11.641 1.00 94.94 103 LYS A C 1
ATOM 836 O O . LYS A 1 103 ? -19.317 0.355 12.427 1.00 94.94 103 LYS A O 1
ATOM 841 N N . GLU A 1 104 ? -19.756 1.502 10.517 1.00 92.00 104 GLU A N 1
ATOM 842 C CA . GLU A 1 104 ? -20.910 0.719 10.066 1.00 92.00 104 GLU A CA 1
ATOM 843 C C . GLU A 1 104 ? -20.484 -0.640 9.507 1.00 92.00 104 GLU A C 1
ATOM 845 O O . GLU A 1 104 ? -20.930 -1.673 9.998 1.00 92.00 104 GLU A O 1
ATOM 850 N N . ASP A 1 105 ? -19.586 -0.634 8.524 1.00 90.56 105 ASP A N 1
ATOM 851 C CA . ASP A 1 105 ? -19.150 -1.828 7.792 1.00 90.56 105 ASP A CA 1
ATOM 852 C C . ASP A 1 105 ? -17.783 -2.367 8.247 1.00 90.56 105 ASP A C 1
ATOM 854 O O . ASP A 1 105 ? -17.392 -3.459 7.838 1.00 90.56 105 ASP A O 1
ATOM 858 N N . LYS A 1 106 ? -17.076 -1.635 9.124 1.00 90.94 106 LYS A N 1
ATOM 859 C CA . LYS A 1 106 ? -15.729 -1.968 9.620 1.00 90.94 106 LYS A CA 1
ATOM 860 C C . LYS A 1 106 ? -14.657 -1.999 8.540 1.00 90.94 106 LYS A C 1
ATOM 862 O O . LYS A 1 106 ? -13.581 -2.556 8.749 1.00 90.94 106 LYS A O 1
ATOM 867 N N . PHE A 1 107 ? -14.911 -1.374 7.396 1.00 91.62 107 PHE A N 1
ATOM 868 C CA . PHE A 1 107 ? -13.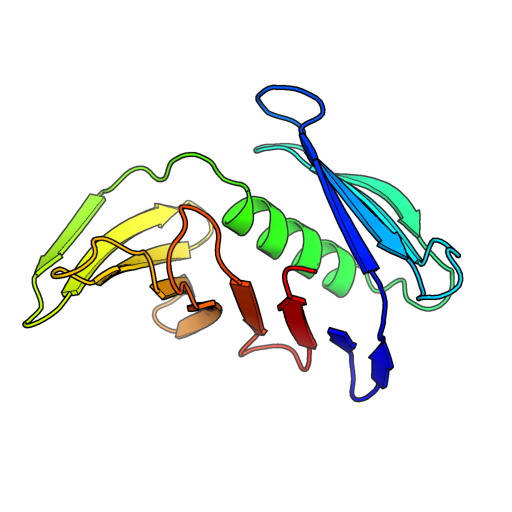926 -1.291 6.338 1.00 91.62 107 PHE A CA 1
ATOM 869 C C . PHE A 1 107 ? -12.975 -0.118 6.543 1.00 91.62 107 PHE A C 1
ATOM 871 O O . PHE A 1 107 ? -13.378 1.026 6.774 1.00 91.62 107 PHE A O 1
ATOM 878 N N . LEU A 1 108 ? -11.683 -0.412 6.388 1.00 92.50 108 LEU A N 1
ATOM 879 C CA . LEU A 1 108 ? -10.670 0.604 6.157 1.00 92.50 108 LEU A CA 1
ATOM 880 C C . LEU A 1 108 ? -10.947 1.238 4.794 1.00 92.50 108 LEU A C 1
ATOM 882 O O . LEU A 1 108 ? -10.935 0.545 3.778 1.00 92.50 108 LEU A O 1
ATOM 886 N N . TYR A 1 109 ? -11.193 2.543 4.781 1.00 94.44 109 TYR A N 1
ATOM 887 C CA . TYR A 1 109 ? -11.507 3.275 3.553 1.00 94.44 109 TYR A CA 1
ATOM 888 C C . TYR A 1 109 ? -10.426 4.307 3.200 1.00 94.44 109 TYR A C 1
ATOM 890 O O . TYR A 1 109 ? -10.353 4.776 2.063 1.00 94.44 109 TYR A O 1
ATOM 898 N N . LYS A 1 110 ? -9.546 4.644 4.153 1.00 96.25 110 LYS A N 1
ATOM 899 C CA . LYS A 1 110 ? -8.426 5.561 3.933 1.00 96.25 110 LYS A CA 1
ATOM 900 C C . LYS A 1 110 ? -7.253 5.261 4.866 1.00 96.25 110 LYS A C 1
ATOM 902 O O . LYS A 1 110 ? -7.447 4.929 6.033 1.00 96.25 110 LYS A O 1
ATOM 907 N N . MET A 1 111 ? -6.034 5.440 4.368 1.00 96.88 111 MET A N 1
ATOM 908 C CA . MET A 1 111 ? -4.809 5.474 5.169 1.00 96.88 111 MET A CA 1
ATOM 909 C C . MET A 1 111 ? -3.974 6.695 4.782 1.00 96.88 111 MET A C 1
ATOM 911 O O . MET A 1 111 ? -3.837 7.012 3.606 1.00 96.88 111 MET A O 1
ATOM 915 N N . ILE A 1 112 ? -3.414 7.398 5.764 1.00 97.06 112 ILE A N 1
ATOM 916 C CA . ILE A 1 112 ? -2.589 8.589 5.538 1.00 97.06 112 ILE A CA 1
ATOM 917 C C . ILE A 1 112 ? -1.233 8.388 6.192 1.00 97.06 112 ILE A C 1
ATOM 919 O O . ILE A 1 112 ? -1.154 8.198 7.404 1.00 97.06 112 ILE A O 1
ATOM 923 N N . PHE A 1 113 ? -0.167 8.523 5.406 1.00 96.69 113 PHE A N 1
ATOM 924 C CA . PHE A 1 113 ? 1.178 8.727 5.927 1.00 96.69 113 PHE A CA 1
ATOM 925 C C . PHE A 1 113 ? 1.478 10.225 5.990 1.00 96.69 113 PHE A C 1
ATOM 927 O O . PHE A 1 113 ? 1.437 10.934 4.978 1.00 96.69 113 PHE A O 1
ATOM 934 N N . ALA A 1 114 ? 1.807 10.715 7.182 1.00 95.62 114 ALA A N 1
ATOM 935 C CA . ALA A 1 114 ? 2.117 12.112 7.437 1.00 95.62 114 ALA A CA 1
ATOM 936 C C . ALA A 1 114 ? 3.499 12.272 8.074 1.00 95.62 114 ALA A C 1
ATOM 938 O O . ALA A 1 114 ? 3.914 11.517 8.950 1.00 95.62 114 ALA A O 1
ATOM 939 N N . ARG A 1 115 ? 4.209 13.332 7.685 1.00 93.94 115 ARG A N 1
ATOM 940 C CA . ARG A 1 115 ? 5.510 13.688 8.260 1.00 93.94 115 ARG A CA 1
ATOM 941 C C . ARG A 1 115 ? 5.561 15.182 8.532 1.00 93.94 115 ARG A C 1
ATOM 943 O O . ARG A 1 115 ? 5.247 15.977 7.646 1.00 93.94 115 ARG A O 1
ATOM 950 N N . LYS A 1 116 ? 5.989 15.569 9.742 1.00 89.62 116 LYS A N 1
ATOM 951 C CA . LYS A 1 116 ? 6.002 16.973 10.208 1.00 89.62 116 LYS A CA 1
ATOM 952 C C . LYS A 1 116 ? 4.636 17.657 10.015 1.00 89.62 116 LYS A C 1
ATOM 954 O O . LYS A 1 116 ? 4.561 18.743 9.445 1.00 89.62 116 LYS A O 1
ATOM 959 N N . SER A 1 117 ? 3.566 16.964 10.408 1.00 85.94 117 SER A N 1
ATOM 960 C CA . SER A 1 117 ? 2.171 17.428 10.295 1.00 85.94 117 SER A CA 1
ATOM 961 C C . SER A 1 117 ? 1.693 17.738 8.871 1.00 85.94 117 SER A C 1
ATOM 963 O O . SER A 1 117 ? 0.715 18.456 8.694 1.00 85.94 117 SER A O 1
ATOM 965 N N . LYS A 1 118 ? 2.371 17.212 7.844 1.00 93.06 118 LYS A N 1
ATOM 966 C CA . LYS A 1 118 ? 1.934 17.295 6.448 1.00 93.06 118 LYS A CA 1
ATOM 967 C C . LYS A 1 118 ? 1.670 15.903 5.909 1.00 93.06 118 LYS A C 1
ATOM 969 O O . LYS A 1 118 ? 2.542 15.040 6.033 1.00 93.06 118 LYS A O 1
ATOM 974 N N . GLU A 1 119 ? 0.522 15.724 5.272 1.00 94.81 119 GLU A N 1
ATOM 975 C CA . GLU A 1 119 ? 0.212 14.525 4.498 1.00 94.81 119 GLU A CA 1
ATOM 976 C C . GLU A 1 119 ? 1.250 14.354 3.386 1.00 94.81 119 GLU A C 1
ATOM 978 O O . GLU A 1 119 ? 1.702 15.323 2.762 1.00 94.81 119 GLU A O 1
ATOM 983 N N . LYS A 1 120 ? 1.715 13.121 3.212 1.00 95.12 120 LYS A N 1
ATOM 984 C CA . LYS A 1 120 ? 2.718 12.758 2.209 1.00 95.12 120 LYS A CA 1
ATOM 985 C C . LYS A 1 120 ? 2.150 11.792 1.204 1.00 95.12 120 LYS A C 1
ATOM 987 O O . LYS A 1 120 ? 2.338 12.016 0.009 1.00 95.12 120 LYS A O 1
ATOM 992 N N . ILE A 1 121 ? 1.461 10.774 1.702 1.00 95.62 121 ILE A N 1
ATOM 993 C CA . ILE A 1 121 ? 0.818 9.759 0.887 1.00 95.62 121 ILE A CA 1
ATOM 994 C C . ILE A 1 121 ? -0.572 9.513 1.464 1.00 95.62 121 ILE A C 1
ATOM 996 O O . ILE A 1 121 ? -0.714 9.358 2.681 1.00 95.62 121 ILE A O 1
ATOM 1000 N N . THR A 1 122 ? -1.569 9.489 0.589 1.00 97.06 122 THR A N 1
ATOM 1001 C CA . THR A 1 122 ? -2.933 9.076 0.917 1.00 97.06 122 THR A CA 1
ATOM 1002 C C . THR A 1 122 ? -3.252 7.817 0.131 1.00 97.06 122 THR A C 1
ATOM 1004 O O . THR A 1 122 ? -3.118 7.792 -1.090 1.00 97.06 122 THR A O 1
ATOM 1007 N N . PHE A 1 123 ? -3.678 6.787 0.847 1.00 96.94 123 PHE A N 1
ATOM 1008 C CA . PHE A 1 123 ? -4.245 5.575 0.291 1.00 96.94 123 PHE A CA 1
ATOM 1009 C C . PHE A 1 123 ? -5.760 5.651 0.441 1.00 96.94 123 PHE A C 1
ATOM 1011 O O . PHE A 1 123 ? -6.254 5.932 1.535 1.00 96.94 123 PHE A O 1
ATOM 1018 N N . GLU A 1 124 ? -6.487 5.389 -0.634 1.00 96.50 124 GLU A N 1
ATOM 1019 C CA . GLU A 1 124 ? -7.948 5.342 -0.650 1.00 96.50 124 GLU A CA 1
ATOM 1020 C C . GLU A 1 124 ? -8.400 3.945 -1.051 1.00 96.50 124 GLU A C 1
ATOM 1022 O O . GLU A 1 124 ? -7.958 3.421 -2.075 1.00 96.50 124 GLU A O 1
ATOM 1027 N N . PHE A 1 125 ? -9.289 3.356 -0.258 1.00 94.31 125 PHE A N 1
ATOM 1028 C CA . PHE A 1 125 ? -9.799 2.006 -0.469 1.00 94.31 125 PHE A CA 1
ATOM 1029 C C . PHE A 1 125 ? -11.294 2.073 -0.763 1.00 94.31 125 PHE A C 1
ATOM 1031 O O . PHE A 1 125 ? -12.053 2.700 -0.023 1.00 94.31 125 PHE A O 1
ATOM 1038 N N . GLN A 1 126 ? -11.726 1.413 -1.837 1.00 91.75 126 GLN A N 1
ATOM 1039 C CA . GLN A 1 126 ? -13.146 1.237 -2.133 1.00 91.75 126 GLN A CA 1
ATOM 1040 C C . GLN A 1 126 ? -13.500 -0.245 -2.083 1.00 91.75 126 GLN A C 1
ATOM 1042 O O . GLN A 1 126 ? -13.017 -1.045 -2.890 1.00 91.75 126 GLN A O 1
ATOM 1047 N N . ASN A 1 127 ? -14.381 -0.589 -1.148 1.00 84.56 127 ASN A N 1
ATOM 1048 C CA . ASN A 1 127 ? -14.869 -1.945 -0.927 1.00 84.56 127 ASN A CA 1
ATOM 1049 C C . ASN A 1 127 ? -16.361 -1.974 -1.274 1.00 84.56 127 ASN A C 1
ATOM 1051 O O . ASN A 1 127 ? -17.088 -1.057 -0.894 1.00 84.56 127 ASN A O 1
ATOM 1055 N N . LYS A 1 128 ? -16.838 -3.011 -1.978 1.00 69.38 128 LYS A N 1
ATOM 1056 C CA . LYS A 1 128 ? -18.284 -3.182 -2.208 1.00 69.38 128 LYS A CA 1
ATOM 1057 C C . LYS A 1 128 ? -18.910 -4.302 -1.389 1.00 69.38 128 LYS A C 1
ATOM 1059 O O . LYS A 1 128 ? -20.011 -4.077 -0.900 1.00 69.38 128 LYS A O 1
ATOM 1064 N N . LYS A 1 129 ? -18.278 -5.479 -1.242 1.00 67.62 129 LYS A N 1
ATOM 1065 C CA . LYS A 1 129 ? -18.877 -6.644 -0.537 1.00 67.62 129 LYS A CA 1
ATOM 1066 C C . LYS A 1 129 ? -17.890 -7.693 0.013 1.00 67.62 129 LYS A C 1
ATOM 1068 O O . LYS A 1 129 ? -18.336 -8.764 0.410 1.00 67.62 129 LYS A O 1
ATOM 1073 N N . ASP A 1 130 ? -16.584 -7.444 0.008 1.00 67.19 130 ASP A N 1
ATOM 1074 C CA . ASP A 1 130 ? -15.574 -8.481 0.274 1.00 67.19 130 ASP A CA 1
ATOM 1075 C C . ASP A 1 130 ? -14.461 -7.962 1.197 1.00 67.19 130 ASP A C 1
ATOM 1077 O O . ASP A 1 130 ? -14.353 -6.759 1.433 1.00 67.19 130 ASP A O 1
ATOM 1081 N N . THR A 1 131 ? -13.609 -8.860 1.695 1.00 70.81 131 THR A N 1
ATOM 1082 C CA . THR A 1 131 ? -12.433 -8.536 2.525 1.00 70.81 131 THR A CA 1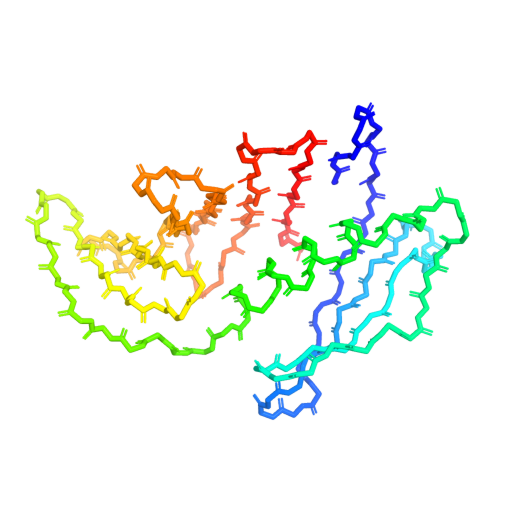
ATOM 1083 C C . THR A 1 131 ? -11.301 -7.866 1.740 1.00 70.81 131 THR A C 1
ATOM 1085 O O . THR A 1 131 ? -10.264 -7.541 2.313 1.00 70.81 131 THR A O 1
ATOM 1088 N N . PHE A 1 132 ? -11.474 -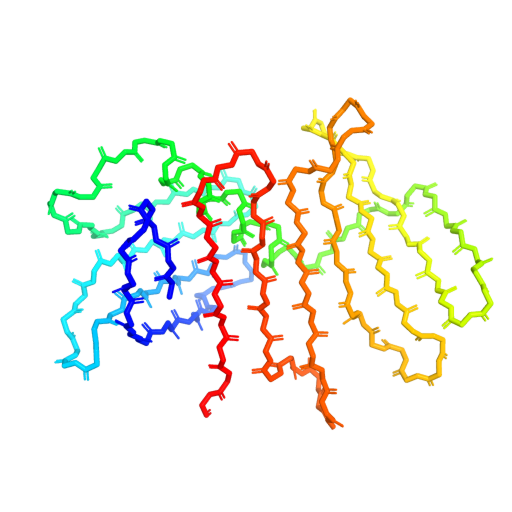7.680 0.429 1.00 73.69 132 PHE A N 1
ATOM 1089 C CA . PHE A 1 132 ? -10.508 -7.052 -0.466 1.00 73.69 132 PHE A CA 1
ATOM 1090 C C . PHE A 1 132 ? -11.094 -5.802 -1.115 1.00 73.69 132 PHE A C 1
ATOM 1092 O O . PHE A 1 132 ? -12.239 -5.809 -1.576 1.00 73.69 132 PHE A O 1
ATOM 1099 N N . ALA A 1 133 ? -10.267 -4.765 -1.229 1.00 83.25 133 ALA A N 1
ATOM 1100 C CA . ALA A 1 133 ? -10.617 -3.574 -1.983 1.00 83.25 133 ALA A CA 1
ATOM 1101 C C . ALA A 1 133 ? -10.748 -3.878 -3.479 1.00 83.25 133 ALA A C 1
ATOM 1103 O O . ALA A 1 133 ? -9.894 -4.537 -4.073 1.00 83.25 133 ALA A O 1
ATOM 1104 N N . GLU A 1 134 ? -11.823 -3.375 -4.089 1.00 88.31 134 GLU A N 1
ATOM 1105 C CA . GLU A 1 134 ? -11.982 -3.373 -5.548 1.00 88.31 134 GLU A CA 1
ATOM 1106 C C . GLU A 1 134 ? -11.060 -2.334 -6.187 1.00 88.31 134 GLU A C 1
ATOM 1108 O O . GLU A 1 134 ? -10.602 -2.515 -7.314 1.00 88.31 134 GLU A O 1
ATOM 1113 N N . HIS A 1 135 ? -10.783 -1.255 -5.454 1.00 92.00 135 HIS A N 1
ATOM 1114 C CA . HIS A 1 135 ? -9.948 -0.159 -5.903 1.00 92.00 135 HIS A CA 1
ATOM 1115 C C . HIS A 1 135 ? -9.056 0.346 -4.770 1.00 92.00 135 HIS A C 1
ATOM 1117 O O . HIS A 1 135 ? -9.542 0.615 -3.667 1.00 92.00 135 HIS A O 1
ATOM 1123 N N . ILE A 1 136 ? -7.767 0.514 -5.068 1.00 93.88 136 ILE A N 1
ATOM 1124 C CA . ILE A 1 136 ? -6.783 1.139 -4.183 1.00 93.88 136 ILE A CA 1
ATOM 1125 C C . ILE A 1 136 ? -6.111 2.279 -4.942 1.00 93.88 136 ILE A C 1
ATOM 1127 O O . ILE A 1 136 ? -5.377 2.04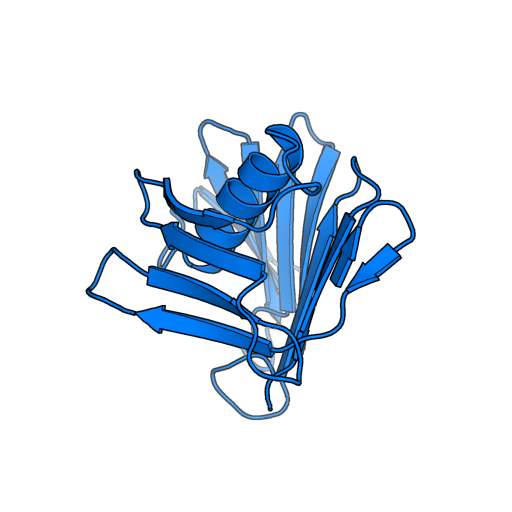3 -5.904 1.00 93.88 136 ILE A O 1
ATOM 1131 N N . GLY A 1 137 ? -6.351 3.507 -4.493 1.00 94.88 137 GLY A N 1
ATOM 1132 C CA . GLY A 1 137 ? -5.643 4.689 -4.972 1.00 94.88 137 GLY A CA 1
ATOM 1133 C C . GLY A 1 137 ? -4.484 5.028 -4.048 1.00 94.88 137 GLY A C 1
ATOM 1134 O O . GLY A 1 137 ? -4.670 5.045 -2.838 1.00 94.88 137 GLY A O 1
ATOM 1135 N N . ILE A 1 138 ? -3.304 5.307 -4.599 1.00 95.19 138 ILE A N 1
ATOM 1136 C CA . ILE A 1 138 ? -2.112 5.738 -3.856 1.00 95.19 138 ILE A CA 1
ATOM 1137 C C . ILE A 1 138 ? -1.676 7.087 -4.415 1.00 95.19 138 ILE A C 1
ATOM 1139 O O . ILE A 1 138 ? -1.202 7.182 -5.551 1.00 95.19 138 ILE A O 1
ATOM 1143 N N . ILE A 1 139 ? -1.873 8.134 -3.620 1.00 94.12 139 ILE A N 1
ATOM 1144 C CA . ILE A 1 139 ? -1.736 9.533 -4.024 1.00 94.12 139 ILE A CA 1
ATOM 1145 C C . ILE A 1 139 ? -0.544 10.145 -3.296 1.00 94.12 139 ILE A C 1
ATOM 1147 O O . ILE A 1 139 ? -0.539 10.230 -2.068 1.00 94.12 139 ILE A O 1
ATOM 1151 N N . HIS A 1 140 ? 0.445 10.626 -4.050 1.00 93.06 140 HIS A N 1
ATOM 1152 C CA . HIS A 1 140 ? 1.602 11.324 -3.496 1.00 93.06 140 HIS A CA 1
ATOM 1153 C C . HIS A 1 140 ? 1.401 12.836 -3.549 1.00 93.06 140 HIS A C 1
ATOM 1155 O O . HIS A 1 140 ? 1.373 13.434 -4.618 1.00 93.06 140 HIS A O 1
ATOM 1161 N N . HIS A 1 141 ? 1.379 13.502 -2.396 1.00 91.81 141 HIS A N 1
ATOM 1162 C CA . HIS A 1 141 ? 1.188 14.965 -2.337 1.00 91.81 141 HIS A CA 1
ATOM 1163 C C . HIS A 1 141 ? 2.445 15.766 -2.688 1.00 91.81 141 HIS A C 1
ATOM 1165 O O . HIS A 1 141 ? 2.400 16.972 -2.915 1.00 91.81 141 HIS A O 1
ATOM 1171 N N . ASN A 1 142 ? 3.595 15.095 -2.707 1.00 86.75 142 ASN A N 1
ATOM 1172 C CA . ASN A 1 142 ? 4.906 15.706 -2.904 1.00 86.75 142 ASN A CA 1
ATOM 1173 C C . ASN A 1 142 ? 5.564 15.324 -4.245 1.00 86.75 142 ASN A C 1
ATOM 1175 O O . ASN A 1 142 ? 6.680 15.773 -4.514 1.00 86.75 142 ASN A O 1
ATOM 1179 N N . MET A 1 143 ? 4.931 14.468 -5.053 1.00 81.50 143 MET A N 1
ATOM 1180 C CA . MET A 1 143 ? 5.465 13.976 -6.326 1.00 81.50 143 MET A CA 1
ATOM 1181 C C . MET A 1 143 ? 4.327 13.837 -7.346 1.00 81.50 143 MET A C 1
ATOM 1183 O O . MET A 1 143 ? 3.244 13.422 -6.954 1.00 81.50 143 MET A O 1
ATOM 1187 N N . PRO A 1 144 ? 4.545 14.142 -8.641 1.00 81.31 144 PRO A N 1
ATOM 1188 C CA . PRO A 1 144 ? 3.533 13.994 -9.691 1.00 81.31 144 PRO A CA 1
ATOM 1189 C C . PRO A 1 144 ? 3.403 12.519 -10.100 1.00 81.31 144 PRO A C 1
ATOM 1191 O O . PRO A 1 144 ? 3.803 12.112 -11.196 1.00 81.31 144 PRO A O 1
ATOM 1194 N N . PHE A 1 145 ? 2.948 11.708 -9.151 1.00 80.00 145 PHE A N 1
ATOM 1195 C CA . PHE A 1 145 ? 2.924 10.263 -9.241 1.00 80.00 145 PHE A CA 1
ATOM 1196 C C . PHE A 1 145 ? 1.723 9.693 -8.482 1.00 80.00 145 PHE A C 1
ATOM 1198 O O . PHE A 1 145 ? 1.578 9.911 -7.276 1.00 80.00 145 PHE A O 1
ATOM 1205 N N . THR A 1 146 ? 0.899 8.922 -9.192 1.00 86.75 146 THR A N 1
ATOM 1206 C CA . THR A 1 146 ? -0.287 8.268 -8.629 1.00 86.75 146 THR A CA 1
ATOM 1207 C C . THR A 1 146 ? -0.380 6.829 -9.123 1.00 86.75 146 THR A C 1
ATOM 1209 O O . THR A 1 146 ? -0.203 6.536 -10.314 1.00 86.75 146 THR A O 1
ATOM 1212 N N . ILE A 1 147 ? -0.710 5.919 -8.208 1.00 89.44 147 ILE A N 1
ATOM 1213 C CA . ILE A 1 147 ? -1.001 4.517 -8.517 1.00 89.44 147 ILE A CA 1
ATOM 1214 C C . ILE A 1 147 ? -2.497 4.297 -8.335 1.00 89.44 147 ILE A C 1
ATOM 1216 O O . ILE A 1 147 ? -3.079 4.747 -7.357 1.00 89.44 147 ILE A O 1
ATOM 1220 N N . GLN A 1 148 ? -3.106 3.609 -9.292 1.00 92.00 148 GLN A N 1
ATOM 1221 C CA . GLN A 1 148 ? -4.477 3.127 -9.194 1.00 92.00 148 GLN A CA 1
ATOM 1222 C C . GLN A 1 148 ? -4.420 1.624 -9.430 1.00 92.00 148 GLN A C 1
ATOM 1224 O O . GLN A 1 148 ? -3.930 1.189 -10.477 1.00 92.00 148 GLN A O 1
ATOM 1229 N N . LEU A 1 149 ? -4.842 0.850 -8.436 1.00 90.50 149 LEU A N 1
ATOM 1230 C CA . LEU A 1 149 ? -4.919 -0.605 -8.486 1.00 90.50 149 LEU A CA 1
ATOM 1231 C C . LEU A 1 149 ? -6.391 -0.989 -8.522 1.00 90.50 149 LEU A C 1
ATOM 1233 O O . LEU A 1 149 ? -7.160 -0.558 -7.666 1.00 90.50 149 LEU A O 1
ATOM 1237 N N . ILE A 1 150 ? -6.771 -1.790 -9.510 1.00 87.56 150 ILE A N 1
ATOM 1238 C CA . ILE A 1 150 ? -8.154 -2.204 -9.734 1.00 87.56 150 ILE A CA 1
ATOM 1239 C C . ILE A 1 150 ? -8.179 -3.726 -9.743 1.00 87.56 150 ILE A C 1
ATOM 1241 O O . ILE A 1 150 ? -7.402 -4.351 -10.468 1.00 87.56 150 ILE A O 1
ATOM 1245 N N . LYS A 1 151 ? -9.049 -4.318 -8.921 1.00 84.12 151 LYS A N 1
ATOM 1246 C CA . LYS A 1 151 ? -9.295 -5.762 -8.923 1.00 84.12 151 LYS A CA 1
ATOM 1247 C C . LYS A 1 151 ? -9.967 -6.140 -10.247 1.00 84.12 151 LYS A C 1
ATOM 1249 O O . LYS A 1 151 ? -10.976 -5.538 -10.611 1.00 84.12 151 LYS A O 1
ATOM 1254 N N . ILE A 1 152 ? -9.383 -7.110 -10.949 1.00 75.50 152 ILE A N 1
ATOM 1255 C CA . ILE A 1 152 ? -9.934 -7.720 -12.170 1.00 75.50 152 ILE A CA 1
ATOM 1256 C C . ILE A 1 152 ? -10.765 -8.942 -11.781 1.00 75.50 152 ILE A C 1
ATOM 1258 O O . ILE A 1 152 ? -10.334 -9.660 -10.846 1.00 75.50 152 ILE A O 1
#